Protein AF-A0A484GYM3-F1 (afdb_monomer_lite)

Secondary structure (DSSP, 8-state):
-GGGG--S-EEETTEEEEEETTTTEEEEEESS--GGG-S----------

pLDDT: mean 83.51, std 16.41, range [38.91, 97.0]

Sequence (49 aa):
GQEAYKQQNATNSRYSVNFQKEAKSFRLRISDSQLEDAAKYFCAYSGPQ

Structure (mmCIF, N/CA/C/O backbone):
data_AF-A0A484GYM3-F1
#
_entry.id   AF-A0A484GYM3-F1
#
loop_
_atom_site.group_PDB
_atom_site.id
_atom_site.type_symbol
_atom_site.label_atom_id
_atom_site.label_alt_id
_atom_site.label_comp_id
_atom_site.label_asym_id
_atom_site.label_entity_id
_atom_site.label_seq_id
_atom_site.pdbx_PDB_ins_code
_atom_site.Cartn_x
_atom_site.Cartn_y
_atom_site.Cartn_z
_atom_site.occupancy
_atom_site.B_iso_or_equiv
_atom_site.auth_seq_id
_atom_site.auth_comp_id
_atom_site.auth_asym_id
_atom_site.auth_atom_id
_atom_site.pdbx_PDB_model_num
ATOM 1 N N . GLY A 1 1 ? -0.500 8.755 -19.704 1.00 38.91 1 GLY A N 1
ATOM 2 C CA . GLY A 1 1 ? 0.145 10.080 -19.635 1.00 38.91 1 GLY A CA 1
ATOM 3 C C . GLY A 1 1 ? 1.243 10.037 -18.597 1.00 38.91 1 GLY A C 1
ATOM 4 O O . GLY A 1 1 ? 1.015 9.494 -17.524 1.00 38.91 1 GLY A O 1
ATOM 5 N N . GLN A 1 2 ? 2.422 10.557 -18.931 1.00 43.09 2 GLN A N 1
ATOM 6 C CA . GLN A 1 2 ? 3.685 10.431 -18.184 1.00 43.09 2 GLN A CA 1
ATOM 7 C C . GLN A 1 2 ? 3.737 11.163 -16.824 1.00 43.09 2 GLN A C 1
ATOM 9 O O . GLN A 1 2 ? 4.791 11.213 -16.202 1.00 43.09 2 GLN A O 1
ATOM 14 N N . GLU A 1 3 ? 2.609 11.665 -16.315 1.00 45.47 3 GLU A N 1
ATOM 15 C CA . GLU A 1 3 ? 2.522 12.328 -15.004 1.00 45.47 3 GLU A CA 1
ATOM 16 C C . GLU A 1 3 ? 2.333 11.348 -13.832 1.00 45.47 3 GLU A C 1
ATOM 18 O O . GLU A 1 3 ? 2.602 11.701 -12.687 1.00 45.47 3 GLU A O 1
ATOM 23 N N . ALA A 1 4 ? 1.944 10.092 -14.095 1.00 48.50 4 ALA A N 1
ATOM 24 C CA . ALA A 1 4 ? 1.795 9.058 -13.061 1.00 48.50 4 ALA A CA 1
ATOM 25 C C . ALA A 1 4 ? 3.140 8.515 -12.525 1.00 48.50 4 ALA A C 1
ATOM 27 O O . ALA A 1 4 ? 3.162 7.774 -11.547 1.00 48.50 4 ALA A O 1
ATOM 28 N N . TYR A 1 5 ? 4.263 8.886 -13.156 1.00 49.88 5 TYR A N 1
ATOM 29 C CA . TYR A 1 5 ? 5.618 8.428 -12.818 1.00 49.88 5 TYR A CA 1
ATOM 30 C C . TYR A 1 5 ? 6.442 9.448 -12.027 1.00 49.88 5 TYR A C 1
ATOM 32 O O . TYR A 1 5 ? 7.661 9.303 -11.899 1.00 49.88 5 TYR A O 1
ATOM 40 N N . LYS A 1 6 ? 5.806 10.462 -11.431 1.00 53.59 6 LYS A N 1
ATOM 41 C CA . LYS A 1 6 ? 6.456 11.218 -10.358 1.00 53.59 6 LYS A CA 1
ATOM 42 C C . LYS A 1 6 ? 6.540 10.302 -9.139 1.00 53.59 6 LYS A C 1
ATOM 44 O O . LYS A 1 6 ? 5.643 10.266 -8.310 1.00 53.59 6 LYS A O 1
ATOM 49 N N . GLN A 1 7 ? 7.628 9.531 -9.080 1.00 62.12 7 GLN A N 1
ATOM 50 C CA . GLN A 1 7 ? 8.098 8.731 -7.944 1.00 62.12 7 GLN A CA 1
ATOM 51 C C . GLN A 1 7 ? 8.382 9.646 -6.742 1.00 62.12 7 GLN A C 1
ATOM 53 O O . GLN A 1 7 ? 9.536 9.917 -6.386 1.00 62.12 7 GLN A O 1
ATOM 58 N N . GLN A 1 8 ? 7.317 10.198 -6.187 1.00 72.31 8 GLN A N 1
ATOM 59 C CA . GLN A 1 8 ? 7.286 11.088 -5.046 1.00 72.31 8 GLN A CA 1
ATOM 60 C C . GLN A 1 8 ? 6.344 10.475 -4.017 1.00 72.31 8 GLN A C 1
ATOM 62 O O . GLN A 1 8 ? 5.471 9.670 -4.347 1.00 72.31 8 GLN A O 1
ATOM 67 N N . ASN A 1 9 ? 6.550 10.835 -2.756 1.00 84.75 9 ASN A N 1
ATOM 68 C CA . ASN A 1 9 ? 5.636 10.437 -1.698 1.00 84.75 9 ASN A CA 1
ATOM 69 C C . ASN A 1 9 ? 4.229 10.933 -2.045 1.00 84.75 9 ASN A C 1
ATOM 71 O O . ASN A 1 9 ? 4.064 12.061 -2.509 1.00 84.75 9 ASN A O 1
ATOM 75 N N . ALA A 1 10 ? 3.234 10.087 -1.819 1.00 88.19 10 ALA A N 1
ATOM 76 C CA . ALA A 1 10 ? 1.847 10.395 -2.122 1.00 88.19 10 ALA A CA 1
ATOM 77 C C . ALA A 1 10 ? 1.016 10.247 -0.854 1.00 88.19 10 ALA A C 1
ATOM 79 O O . ALA A 1 10 ? 1.221 9.311 -0.082 1.00 88.19 10 ALA A O 1
ATOM 80 N N . THR A 1 11 ? 0.064 11.151 -0.665 1.00 92.38 11 THR A N 1
ATOM 81 C CA . THR A 1 11 ? -0.889 11.093 0.441 1.00 92.38 11 THR A CA 1
ATOM 82 C C . THR A 1 11 ? -2.288 11.169 -0.134 1.00 92.38 11 THR A C 1
ATOM 84 O O . THR A 1 11 ? -2.591 12.044 -0.941 1.00 92.38 11 THR A O 1
ATOM 87 N N . ASN A 1 12 ? -3.14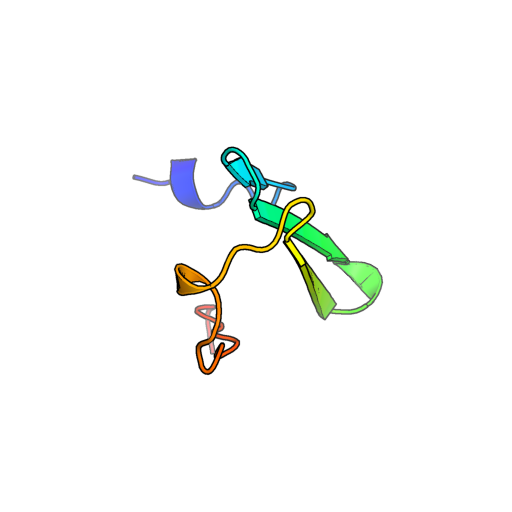0 10.253 0.301 1.00 89.81 12 ASN A N 1
ATOM 88 C CA . ASN A 1 12 ? -4.564 10.278 0.043 1.00 89.81 12 ASN A CA 1
ATOM 89 C C . ASN A 1 12 ? -5.285 10.018 1.365 1.00 89.81 12 ASN A C 1
ATOM 91 O O . ASN A 1 12 ? -5.396 8.873 1.808 1.00 89.81 12 ASN A O 1
ATOM 95 N N . SER A 1 13 ? -5.768 11.096 1.990 1.00 92.56 13 SER A N 1
ATOM 96 C CA . SER A 1 13 ? -6.477 11.035 3.268 1.00 92.56 13 SER A CA 1
ATOM 97 C C . SER A 1 13 ? -5.662 10.263 4.324 1.00 92.56 13 SER A C 1
ATOM 99 O O . SER A 1 13 ? -4.547 10.667 4.654 1.00 92.56 13 SER A O 1
ATOM 101 N N . ARG A 1 14 ? -6.191 9.141 4.828 1.00 94.62 14 ARG A N 1
ATOM 102 C CA . ARG A 1 14 ? -5.584 8.276 5.852 1.00 94.62 14 ARG A CA 1
ATOM 103 C C . ARG A 1 14 ? -4.423 7.417 5.328 1.00 94.62 14 ARG A C 1
ATOM 105 O O . ARG A 1 14 ? -3.694 6.846 6.139 1.00 94.62 14 ARG A O 1
ATOM 112 N N . TYR A 1 15 ? -4.237 7.332 4.007 1.00 93.94 15 TYR A N 1
ATOM 113 C CA . TYR A 1 15 ? -3.175 6.558 3.362 1.00 93.94 15 TYR A CA 1
ATOM 114 C C . TYR A 1 15 ? -2.026 7.460 2.923 1.00 93.94 15 TYR A C 1
ATOM 116 O O . TYR A 1 15 ? -2.225 8.507 2.308 1.00 93.94 15 TYR A O 1
ATOM 124 N N . SER A 1 16 ? -0.797 7.018 3.166 1.00 94.06 16 SER A N 1
ATOM 125 C CA . SER A 1 16 ? 0.397 7.668 2.630 1.00 94.06 16 SER A CA 1
ATOM 126 C C . SER A 1 16 ? 1.437 6.645 2.197 1.00 94.06 16 SER A C 1
ATOM 128 O O . SER A 1 16 ? 1.611 5.610 2.840 1.00 94.06 16 SER A O 1
ATOM 130 N N . VAL A 1 17 ? 2.132 6.938 1.103 1.00 92.69 17 VAL A N 1
ATOM 131 C CA . VAL A 1 17 ? 3.249 6.145 0.592 1.00 92.69 17 VAL A CA 1
ATOM 132 C C . VAL A 1 17 ? 4.520 6.972 0.677 1.00 92.69 17 VAL A C 1
ATOM 134 O O . VAL A 1 17 ? 4.567 8.107 0.204 1.00 92.69 17 VAL A O 1
ATOM 137 N N . ASN A 1 18 ? 5.558 6.381 1.264 1.00 91.12 18 ASN A N 1
ATOM 138 C CA . ASN A 1 18 ? 6.907 6.926 1.283 1.00 91.12 18 ASN A CA 1
ATOM 139 C C . ASN A 1 18 ? 7.847 6.018 0.479 1.00 91.12 18 ASN A C 1
ATOM 141 O O . ASN A 1 18 ? 7.985 4.841 0.818 1.00 91.12 18 ASN A O 1
ATOM 145 N N . PHE A 1 19 ? 8.481 6.552 -0.565 1.00 88.62 19 PHE A N 1
ATOM 146 C CA . PHE A 1 19 ? 9.457 5.820 -1.373 1.00 88.62 19 PHE A CA 1
ATOM 147 C C . PHE A 1 19 ? 10.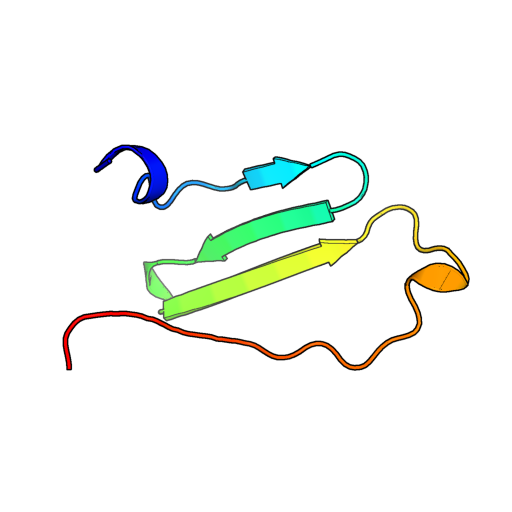871 6.035 -0.834 1.00 88.62 19 PHE A C 1
ATOM 149 O O . PHE A 1 19 ? 11.366 7.160 -0.797 1.00 88.62 19 PHE A O 1
ATOM 156 N N . GLN A 1 20 ? 11.539 4.941 -0.478 1.00 89.06 20 GLN A N 1
ATOM 157 C CA . GLN A 1 20 ? 12.919 4.923 0.000 1.00 89.06 20 GLN A CA 1
ATOM 158 C C . GLN A 1 20 ? 13.812 4.411 -1.132 1.00 89.06 20 GLN A C 1
ATOM 160 O O . GLN A 1 20 ? 14.083 3.212 -1.245 1.00 89.06 20 GLN A O 1
ATOM 165 N N . LYS A 1 21 ? 14.215 5.316 -2.027 1.00 83.81 21 LYS A N 1
ATOM 166 C CA . LYS A 1 21 ? 14.874 4.962 -3.295 1.00 83.81 21 LYS A CA 1
ATOM 167 C C . LYS A 1 21 ? 16.202 4.243 -3.073 1.00 83.81 21 LYS A C 1
ATOM 169 O O . LYS A 1 21 ? 16.467 3.236 -3.724 1.00 83.81 21 LYS A O 1
ATOM 174 N N . GLU A 1 22 ? 16.988 4.712 -2.113 1.00 87.38 22 GLU A N 1
ATOM 175 C CA . GLU A 1 22 ? 18.302 4.173 -1.755 1.00 87.38 22 GLU A CA 1
ATOM 176 C C . GLU A 1 22 ? 18.181 2.739 -1.230 1.00 87.38 22 GLU A C 1
ATOM 178 O O . GLU A 1 22 ? 18.981 1.870 -1.570 1.00 87.38 22 GLU A O 1
ATOM 183 N N . ALA A 1 23 ? 17.126 2.476 -0.456 1.00 88.56 23 ALA A N 1
ATOM 184 C CA . ALA A 1 23 ? 16.823 1.164 0.104 1.00 88.56 23 ALA A CA 1
ATOM 185 C C . ALA A 1 23 ? 16.031 0.258 -0.856 1.00 88.56 23 ALA A C 1
ATOM 187 O O . ALA A 1 23 ? 15.721 -0.877 -0.496 1.00 88.56 23 ALA A O 1
ATOM 188 N N . LYS A 1 24 ? 15.679 0.746 -2.057 1.00 87.88 24 LYS A N 1
ATOM 189 C CA . LYS A 1 24 ? 14.819 0.057 -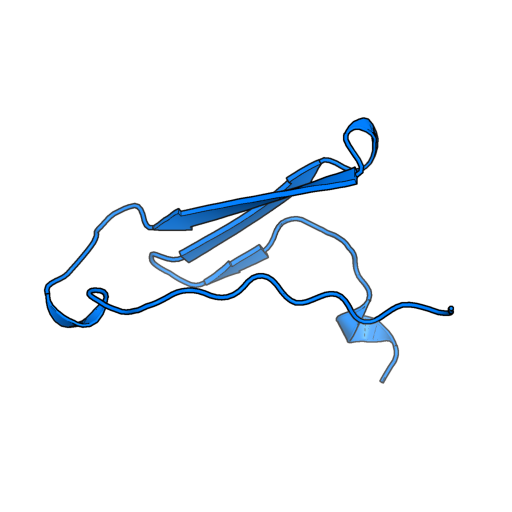3.036 1.00 87.88 24 LYS A CA 1
ATOM 190 C C . LYS A 1 24 ? 13.523 -0.474 -2.412 1.00 87.88 24 LYS A C 1
ATOM 192 O O . LYS A 1 24 ? 13.066 -1.570 -2.729 1.00 87.88 24 LYS A O 1
ATOM 197 N N . SER A 1 25 ? 12.934 0.305 -1.510 1.00 89.06 25 SER A N 1
ATOM 198 C CA . SER A 1 25 ? 11.735 -0.078 -0.771 1.00 89.06 25 SER A CA 1
ATOM 199 C C . SER A 1 25 ? 10.726 1.067 -0.729 1.00 89.06 25 SER A C 1
ATOM 201 O O . SER A 1 25 ? 11.000 2.203 -1.128 1.00 89.06 25 SER A O 1
ATOM 203 N N . PHE A 1 26 ? 9.522 0.766 -0.259 1.00 91.50 26 PHE A N 1
ATOM 204 C CA . PHE A 1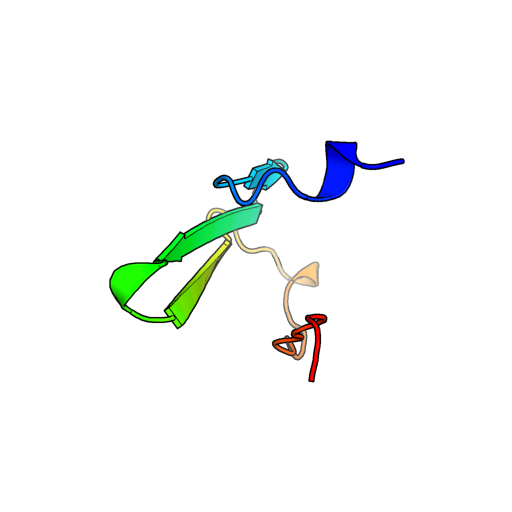 26 ? 8.528 1.780 0.051 1.00 91.50 26 PHE A CA 1
ATOM 205 C C . PHE A 1 26 ? 7.734 1.370 1.288 1.00 91.50 26 PHE A C 1
ATOM 207 O O . PHE A 1 26 ? 7.640 0.190 1.629 1.00 91.50 26 PHE A O 1
ATOM 214 N N . ARG A 1 27 ? 7.157 2.361 1.964 1.00 92.25 27 ARG A N 1
ATOM 215 C CA . ARG A 1 27 ? 6.295 2.163 3.127 1.00 92.25 27 ARG A CA 1
ATOM 216 C C . ARG A 1 27 ? 4.907 2.701 2.830 1.00 92.25 27 ARG A C 1
ATOM 218 O O . ARG A 1 27 ? 4.771 3.882 2.528 1.00 92.25 27 ARG A O 1
ATOM 225 N N . LEU A 1 28 ? 3.896 1.855 2.999 1.00 93.69 28 LEU A N 1
ATOM 226 C CA . LEU A 1 28 ? 2.507 2.279 3.152 1.00 93.69 28 LEU A CA 1
ATOM 227 C C . LEU A 1 28 ? 2.243 2.571 4.636 1.00 93.69 28 LEU A C 1
ATOM 229 O O . LEU A 1 28 ? 2.523 1.733 5.493 1.00 93.69 28 LEU A O 1
ATOM 233 N N . ARG A 1 29 ? 1.720 3.756 4.953 1.00 95.06 29 ARG A N 1
ATOM 234 C CA . ARG A 1 29 ? 1.255 4.129 6.295 1.00 95.06 29 ARG A CA 1
ATOM 235 C C . ARG A 1 29 ? -0.239 4.435 6.251 1.00 95.06 29 ARG A C 1
ATOM 237 O O . ARG A 1 29 ? -0.668 5.264 5.452 1.00 95.06 29 ARG A O 1
ATOM 244 N N . ILE A 1 30 ? -0.975 3.801 7.162 1.00 95.88 30 ILE A N 1
ATOM 245 C CA . ILE A 1 30 ? -2.403 4.010 7.424 1.00 95.88 30 ILE A CA 1
ATOM 246 C C . ILE A 1 30 ? -2.497 4.594 8.836 1.00 95.88 30 ILE A C 1
ATOM 248 O O . ILE A 1 30 ? -2.161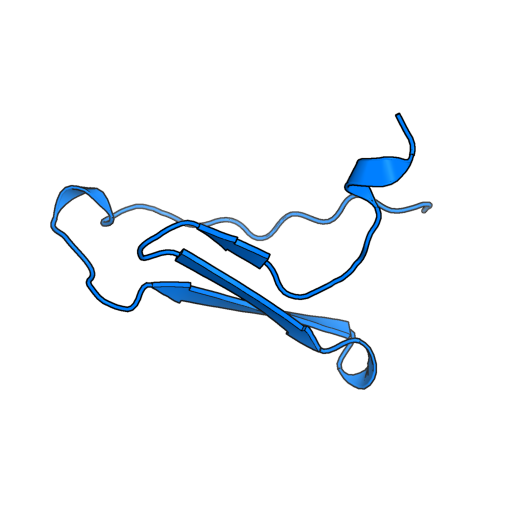 3.909 9.799 1.00 95.88 30 ILE A O 1
ATOM 252 N N . SER A 1 31 ? -2.804 5.884 8.973 1.00 92.62 31 SER A N 1
ATOM 253 C CA . SER A 1 31 ? -2.679 6.581 10.267 1.00 92.62 31 SER A CA 1
ATOM 254 C C . SER A 1 31 ? -3.895 6.448 11.183 1.00 92.62 31 SER A C 1
ATOM 256 O O . SER A 1 31 ? -3.722 6.427 12.395 1.00 92.62 31 SER A O 1
ATOM 258 N N . ASP A 1 32 ? -5.096 6.374 10.611 1.00 94.81 32 ASP A N 1
ATOM 259 C CA . ASP A 1 32 ? -6.380 6.325 11.324 1.00 94.81 32 ASP A CA 1
ATOM 260 C C . ASP A 1 32 ? -7.127 5.046 10.926 1.00 94.81 32 ASP A C 1
ATOM 262 O O . ASP A 1 32 ? -8.153 5.120 10.276 1.00 94.81 32 ASP A O 1
ATOM 266 N N . SER A 1 33 ? -6.544 3.866 11.172 1.00 95.00 33 SER A N 1
ATOM 267 C CA . SER A 1 33 ? -7.075 2.584 10.671 1.00 95.00 33 SER A CA 1
ATOM 268 C C . SER A 1 33 ? -8.506 2.323 11.149 1.00 95.00 33 SER A C 1
ATOM 270 O O . SER A 1 33 ? -8.803 2.449 12.334 1.00 95.00 33 SER A O 1
ATOM 272 N N . GLN A 1 34 ? -9.360 1.881 10.233 1.00 96.00 34 GLN A N 1
ATOM 273 C CA . GLN A 1 34 ? -10.759 1.535 10.477 1.00 96.00 34 GLN A CA 1
ATOM 274 C C . GLN A 1 34 ? -10.994 0.041 10.211 1.00 96.00 34 GLN A C 1
ATOM 276 O O . GLN A 1 34 ? -10.105 -0.657 9.715 1.00 96.00 34 GLN A O 1
ATOM 281 N N . LEU A 1 35 ? -12.174 -0.474 10.571 1.00 97.00 35 LEU A N 1
ATOM 282 C CA . LEU A 1 35 ? -12.495 -1.898 10.419 1.00 97.00 35 LEU A CA 1
ATOM 283 C C . LEU A 1 35 ? -12.449 -2.333 8.945 1.00 97.00 35 LEU A C 1
ATOM 285 O O . LEU A 1 35 ? -12.027 -3.444 8.636 1.00 97.00 35 LEU A O 1
ATOM 289 N N . GLU A 1 36 ? -12.819 -1.434 8.038 1.00 95.19 36 GLU A N 1
ATOM 290 C CA . GLU A 1 36 ? -12.843 -1.651 6.592 1.00 95.19 36 GLU A CA 1
ATOM 291 C C . GLU A 1 36 ? -11.435 -1.805 5.995 1.00 95.19 36 GLU A C 1
ATOM 293 O O . GLU A 1 36 ? -11.281 -2.369 4.914 1.00 95.19 36 GLU A O 1
ATOM 298 N N . ASP A 1 37 ? -10.393 -1.357 6.705 1.00 94.56 37 ASP A N 1
ATOM 299 C CA . ASP A 1 37 ? -8.998 -1.496 6.275 1.00 94.56 37 ASP A CA 1
ATOM 300 C C . ASP A 1 37 ? -8.427 -2.900 6.546 1.00 94.56 37 ASP A C 1
ATOM 302 O O . ASP A 1 37 ? -7.297 -3.196 6.137 1.00 94.56 37 ASP A O 1
ATOM 306 N N . ALA A 1 38 ? -9.170 -3.771 7.240 1.00 95.88 38 ALA A N 1
ATOM 307 C CA . ALA A 1 38 ? -8.755 -5.131 7.561 1.00 95.88 38 ALA A CA 1
ATOM 308 C C . ALA A 1 38 ? -8.751 -6.018 6.304 1.00 95.88 38 ALA A C 1
ATOM 310 O O . ALA A 1 38 ? -9.703 -6.734 5.996 1.00 95.88 38 ALA A O 1
ATOM 311 N N . ALA A 1 39 ? -7.642 -5.974 5.573 1.00 94.88 39 ALA A N 1
ATOM 312 C CA . ALA A 1 39 ? -7.457 -6.696 4.325 1.00 94.88 39 ALA A CA 1
ATOM 313 C C . ALA A 1 39 ? -6.037 -7.258 4.198 1.00 94.88 39 ALA A C 1
ATOM 315 O O . ALA A 1 39 ? -5.116 -6.909 4.942 1.00 94.88 39 ALA A O 1
ATOM 316 N N . LYS A 1 40 ? -5.843 -8.131 3.205 1.00 95.94 40 LYS A N 1
ATOM 317 C CA . LYS A 1 40 ? -4.505 -8.546 2.780 1.00 95.94 40 LYS A CA 1
ATOM 318 C C . LYS A 1 40 ? -3.958 -7.523 1.788 1.00 95.94 40 LYS A C 1
ATOM 320 O O . LYS A 1 40 ? -4.514 -7.344 0.709 1.00 95.94 40 LYS A O 1
ATOM 325 N N . TYR A 1 41 ? -2.844 -6.898 2.147 1.00 93.75 41 TYR A N 1
ATOM 326 C CA . TYR A 1 41 ? -2.144 -5.941 1.298 1.00 93.75 41 TYR A CA 1
ATOM 327 C C . TYR A 1 41 ? -1.033 -6.645 0.524 1.00 93.75 41 TYR A C 1
ATOM 329 O O . TYR A 1 41 ? -0.254 -7.408 1.096 1.00 93.75 41 TYR A O 1
ATOM 337 N N . PHE A 1 42 ? -0.952 -6.372 -0.775 1.00 92.44 42 PHE A N 1
ATOM 338 C CA . PHE A 1 42 ? 0.091 -6.899 -1.647 1.00 92.44 42 PHE A CA 1
ATOM 339 C C . PHE A 1 42 ? 0.984 -5.763 -2.135 1.00 92.44 42 PHE A C 1
ATOM 341 O O . PHE A 1 42 ? 0.497 -4.718 -2.566 1.00 92.44 42 PHE A O 1
ATOM 348 N N . CYS A 1 43 ? 2.294 -5.987 -2.104 1.00 90.88 43 CYS A N 1
ATOM 349 C CA . CYS A 1 43 ? 3.248 -5.106 -2.761 1.00 90.88 43 CYS A CA 1
ATOM 350 C C . CYS A 1 43 ? 3.332 -5.483 -4.242 1.00 90.88 43 CYS A C 1
ATOM 352 O O . CYS A 1 43 ? 3.531 -6.652 -4.570 1.00 90.88 43 CYS A O 1
ATOM 354 N N . ALA A 1 44 ? 3.215 -4.496 -5.127 1.00 88.44 44 ALA A N 1
ATOM 355 C CA . ALA A 1 44 ? 3.357 -4.678 -6.565 1.00 88.44 44 ALA A CA 1
ATOM 356 C C . ALA A 1 44 ? 4.420 -3.723 -7.113 1.00 88.44 44 ALA A C 1
ATOM 358 O O . ALA A 1 44 ? 4.540 -2.583 -6.665 1.00 88.44 44 ALA A O 1
ATOM 359 N N . TYR A 1 45 ? 5.179 -4.194 -8.098 1.00 84.31 45 TYR A N 1
ATOM 360 C CA . TYR 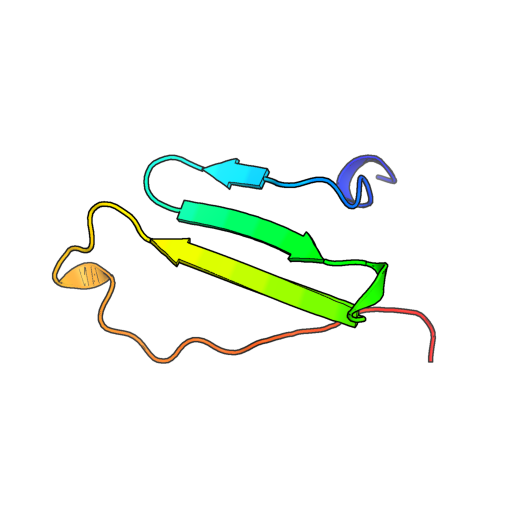A 1 45 ? 6.178 -3.409 -8.809 1.00 84.31 45 TYR A CA 1
ATOM 361 C C . TYR A 1 45 ? 5.961 -3.588 -10.309 1.00 84.31 45 TYR A C 1
ATOM 363 O O . TYR A 1 45 ? 5.885 -4.713 -10.796 1.00 84.31 45 TYR A O 1
ATOM 371 N N . SER A 1 46 ? 5.847 -2.474 -11.030 1.00 80.19 46 SER A N 1
ATOM 372 C CA . SER A 1 46 ? 5.851 -2.451 -12.491 1.00 80.19 46 SER A CA 1
ATOM 373 C C . SER A 1 46 ? 6.974 -1.521 -12.944 1.00 80.19 46 SER A C 1
ATOM 375 O O . SER A 1 46 ? 6.940 -0.306 -12.746 1.00 80.19 46 SER A O 1
ATOM 377 N N . GLY A 1 47 ? 8.027 -2.120 -13.481 1.00 76.31 47 GLY A N 1
ATOM 378 C CA . GLY A 1 47 ? 9.182 -1.441 -14.052 1.00 76.31 47 GLY A CA 1
ATOM 379 C C . GLY A 1 47 ? 9.704 -2.245 -15.243 1.00 76.31 47 GLY A C 1
ATOM 380 O O . GLY A 1 47 ? 9.252 -3.377 -15.439 1.00 76.31 47 GLY A O 1
ATOM 381 N N . PRO A 1 48 ? 10.614 -1.677 -16.050 1.00 72.06 48 PRO A N 1
ATOM 382 C CA . PRO A 1 48 ? 11.323 -2.445 -17.070 1.00 72.06 48 PRO A CA 1
ATOM 383 C C . PRO A 1 48 ? 11.997 -3.664 -16.419 1.00 72.06 48 PRO A C 1
ATOM 385 O O . PRO A 1 48 ? 12.572 -3.517 -15.338 1.00 72.06 48 PRO A O 1
ATOM 388 N N . GLN A 1 49 ? 11.871 -4.840 -17.046 1.00 50.84 49 GLN A N 1
ATOM 389 C CA . GLN A 1 49 ? 12.621 -6.046 -16.664 1.00 50.84 49 GLN A CA 1
ATOM 390 C C . GLN A 1 49 ? 14.088 -5.922 -17.066 1.00 50.84 49 GLN A C 1
ATOM 392 O O . GLN A 1 49 ? 14.345 -5.365 -18.158 1.00 50.84 49 GLN A O 1
#

InterPro domains:
  IPR013106 Immunoglobulin V-set domain [PF07686] (6-45)
  IPR013783 Immunoglobulin-like fold [G3DSA:2.60.40.10] (1-49)
  IPR036179 Immunoglobulin-like domain superfamily [SSF48726] (7-46)

Radius of gyration: 12.81 Å; chains: 1; bounding box: 31×21×31 Å

Foldseek 3Di:
DPPVPPPQWDDDPQWIKDDDVVVRDIDIGRHDDDPVNPDDDDDDDDDDD

Organism: Sousa chinensis (NCBI:txid103600)